Protein AF-A0A7M2X7A1-F1 (afdb_monomer_lite)

pLDDT: mean 92.45, std 6.77, range [55.44, 98.12]

Foldseek 3Di:
DDDDDDDDDPVVVVVLQVVQVVDPHPGSVRVVVVVVVVVVVVVVVVVVVVVVVVVVVVVDDDDDDPVVVVVVVVVVVVVVVD

Radius of gyration: 24.63 Å; chains: 1; bounding box: 38×33×61 Å

Secondary structure (DSSP, 8-state):
---------HHHHHHHHHHHHTTT-SSHHHHHHHHHHHHHHHHHHHHHHHHHHHHHHHT----S-HHHHHHHHHHHHHHHH-

Sequence (82 aa):
MTDLSFSIPDSMLQWLERRASAGDYVDVGDFLRDLVRKEQERSHRLEWLREQIAEGAASGIVEGEPEDLIEEIIAARRARHG

Structure (mmCIF, N/CA/C/O backbone):
data_AF-A0A7M2X7A1-F1
#
_entry.id   AF-A0A7M2X7A1-F1
#
loop_
_atom_site.group_PDB
_atom_site.id
_atom_site.type_symbol
_atom_site.label_atom_id
_atom_site.label_alt_id
_atom_site.label_comp_id
_atom_site.label_asym_id
_atom_site.label_entity_id
_atom_site.label_seq_id
_atom_site.pdbx_PDB_ins_code
_atom_site.Cartn_x
_atom_site.Cartn_y
_atom_site.Cartn_z
_atom_site.occupancy
_atom_site.B_iso_or_equiv
_atom_site.auth_seq_id
_atom_site.auth_comp_id
_atom_site.auth_asym_id
_atom_site.auth_atom_id
_atom_site.pdbx_PDB_model_num
ATOM 1 N N . MET A 1 1 ? 1.048 -13.492 20.270 1.00 62.34 1 MET A N 1
ATOM 2 C CA . MET A 1 1 ? 0.542 -12.148 19.922 1.00 62.34 1 MET A CA 1
ATOM 3 C C . MET A 1 1 ? 1.073 -11.191 20.971 1.00 62.34 1 MET A C 1
ATOM 5 O O . MET A 1 1 ? 1.238 -11.630 22.103 1.00 62.34 1 MET A O 1
ATOM 9 N N . THR A 1 2 ? 1.407 -9.963 20.590 1.00 78.31 2 THR A N 1
ATOM 10 C CA . THR A 1 2 ? 1.951 -8.946 21.500 1.00 78.31 2 THR A CA 1
ATOM 11 C C . THR A 1 2 ? 0.896 -7.863 21.675 1.00 78.31 2 THR A C 1
ATOM 13 O O . THR A 1 2 ? 0.318 -7.434 20.676 1.00 78.31 2 THR A O 1
ATOM 16 N N . ASP A 1 3 ? 0.631 -7.442 22.908 1.00 84.31 3 ASP A N 1
ATOM 17 C CA . ASP A 1 3 ? -0.350 -6.394 23.193 1.00 84.31 3 ASP A CA 1
ATOM 18 C C . ASP A 1 3 ? 0.252 -5.002 22.969 1.00 84.31 3 ASP A C 1
ATOM 20 O O . ASP A 1 3 ? 1.365 -4.707 23.409 1.00 84.31 3 ASP A O 1
ATOM 24 N N . LEU A 1 4 ? -0.496 -4.140 22.278 1.00 85.31 4 LEU A N 1
ATOM 25 C CA . LEU A 1 4 ? -0.152 -2.741 22.040 1.00 85.31 4 LEU A CA 1
ATOM 26 C C . LEU A 1 4 ? -1.250 -1.861 22.644 1.00 85.31 4 LEU A C 1
ATOM 28 O O . LEU A 1 4 ? -2.407 -1.964 22.245 1.00 85.31 4 LEU A O 1
ATOM 32 N N . SER A 1 5 ? -0.883 -0.980 23.576 1.00 88.88 5 SER A N 1
ATOM 33 C CA . SER A 1 5 ? -1.800 -0.036 24.225 1.00 88.88 5 SER A CA 1
ATOM 34 C C . SER A 1 5 ? -1.318 1.395 24.020 1.00 88.88 5 SER A C 1
ATOM 36 O O . SER A 1 5 ? -0.160 1.709 24.294 1.00 88.88 5 SER A O 1
ATOM 38 N N . PHE A 1 6 ? -2.205 2.269 23.551 1.00 91.06 6 PHE A N 1
ATOM 39 C CA . PHE A 1 6 ? -1.942 3.688 23.324 1.00 91.06 6 PHE A CA 1
ATOM 40 C C . PHE A 1 6 ? -3.235 4.493 23.490 1.00 91.06 6 PHE A C 1
ATOM 42 O O . PHE A 1 6 ? -4.331 3.959 23.337 1.00 91.06 6 PHE A O 1
ATOM 49 N N . SER A 1 7 ? -3.104 5.778 23.822 1.00 94.56 7 SER A N 1
ATOM 50 C CA . SER A 1 7 ? -4.253 6.679 23.942 1.00 94.56 7 SER A CA 1
ATOM 51 C C . SER A 1 7 ? -4.597 7.287 22.584 1.00 94.56 7 SER A C 1
ATOM 53 O O . SER A 1 7 ? -3.704 7.690 21.836 1.00 94.56 7 SER A O 1
ATOM 55 N N . ILE A 1 8 ? -5.890 7.371 22.285 1.00 93.44 8 ILE A N 1
ATOM 56 C CA . ILE A 1 8 ? -6.438 8.023 21.095 1.00 93.44 8 ILE A CA 1
ATOM 57 C C . ILE A 1 8 ? -7.589 8.945 21.496 1.00 93.44 8 ILE A C 1
ATOM 59 O O . ILE A 1 8 ? -8.221 8.711 22.524 1.00 93.44 8 ILE A O 1
ATOM 63 N N . PRO A 1 9 ? -7.901 9.975 20.695 1.00 97.44 9 PRO A N 1
ATOM 64 C CA . PRO A 1 9 ? -9.092 10.784 20.920 1.00 97.44 9 PRO A CA 1
ATOM 65 C C . PRO A 1 9 ? -10.371 9.941 20.829 1.00 97.44 9 PRO A C 1
ATOM 67 O O . PRO A 1 9 ? -10.495 9.103 19.932 1.00 97.44 9 PRO A O 1
ATOM 70 N N . ASP A 1 10 ? -11.365 10.237 21.667 1.00 96.38 10 ASP A N 1
ATOM 71 C CA . ASP A 1 10 ? -12.663 9.542 21.663 1.00 96.38 10 ASP A CA 1
ATOM 72 C C . ASP A 1 10 ? -13.342 9.566 20.286 1.00 96.38 10 ASP A C 1
ATOM 74 O O . ASP A 1 10 ? -13.972 8.595 19.867 1.00 96.38 10 ASP A O 1
ATOM 78 N N . SER A 1 11 ? -13.177 10.661 19.537 1.00 97.12 11 SER A N 1
ATOM 79 C CA . SER A 1 11 ? -13.706 10.795 18.176 1.00 97.12 11 SER A CA 1
ATOM 80 C C . SER A 1 11 ? -13.119 9.763 17.209 1.00 97.12 11 SER A C 1
ATOM 82 O O . SER A 1 11 ? -13.821 9.276 16.319 1.00 97.12 11 SER A O 1
ATOM 84 N N . MET A 1 12 ? -11.847 9.408 17.393 1.00 95.75 12 MET A N 1
ATOM 85 C CA . MET A 1 12 ? -11.171 8.386 16.604 1.00 95.75 12 MET A CA 1
ATOM 86 C C . MET A 1 12 ? -11.663 6.995 16.994 1.00 95.75 12 MET A C 1
ATOM 88 O O . MET A 1 12 ? -11.963 6.202 16.103 1.00 95.75 12 MET A O 1
ATOM 92 N N . LEU A 1 13 ? -11.817 6.719 18.294 1.00 94.25 13 LEU A N 1
ATOM 93 C CA . LEU A 1 13 ? -12.364 5.447 18.772 1.00 94.25 13 LEU A CA 1
ATOM 94 C C . LEU A 1 13 ? -13.770 5.200 18.206 1.00 94.25 13 LEU A C 1
ATOM 96 O O . LEU A 1 13 ? -14.001 4.173 17.575 1.00 94.25 13 LEU A O 1
ATOM 100 N N . GLN A 1 14 ? -14.669 6.182 18.304 1.00 95.75 14 GLN A N 1
ATOM 101 C CA . GLN A 1 14 ? -16.029 6.081 17.755 1.00 95.75 14 GLN A CA 1
ATOM 102 C C . GLN A 1 14 ? -16.044 5.860 16.235 1.00 95.75 14 GLN A C 1
ATOM 104 O O . GLN A 1 14 ? -16.939 5.219 15.679 1.00 95.75 14 GLN A O 1
ATOM 109 N N . TRP A 1 15 ? -15.083 6.436 15.511 1.0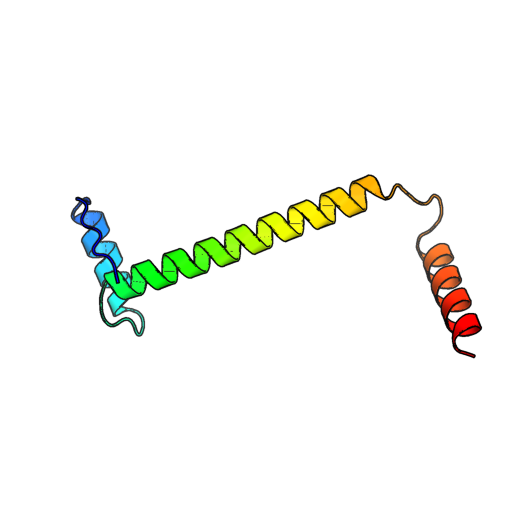0 95.25 15 TRP A N 1
ATOM 110 C CA . TRP A 1 15 ? -14.944 6.182 14.081 1.00 95.25 15 TRP A CA 1
ATOM 111 C C . TRP A 1 15 ? -14.475 4.747 13.803 1.00 95.25 15 TRP A C 1
ATOM 113 O O . TRP A 1 15 ? -15.058 4.087 12.941 1.00 95.25 15 TRP A O 1
ATOM 123 N N . LEU A 1 16 ? -13.490 4.249 14.558 1.00 94.94 16 LEU A N 1
ATOM 124 C CA . LEU A 1 16 ? -12.985 2.879 14.448 1.00 94.94 16 LEU A CA 1
ATOM 125 C C . LEU A 1 16 ? -14.069 1.842 14.768 1.00 94.94 16 LEU A C 1
ATOM 127 O O . LEU A 1 16 ? -14.254 0.909 13.995 1.00 94.94 16 LEU A O 1
ATOM 131 N N . GLU A 1 17 ? -14.834 2.031 15.843 1.00 94.31 17 GLU A N 1
ATOM 132 C CA . GLU A 1 17 ? -15.937 1.142 16.237 1.00 94.31 17 GLU A CA 1
ATOM 133 C C . GLU A 1 17 ? -17.040 1.078 15.174 1.00 94.31 17 GLU A C 1
ATOM 135 O O . GLU A 1 17 ? -17.521 -0.002 14.819 1.00 94.31 17 GLU A O 1
ATOM 140 N N . ARG A 1 18 ? -17.414 2.226 14.592 1.00 94.88 18 ARG A N 1
ATOM 141 C CA . AR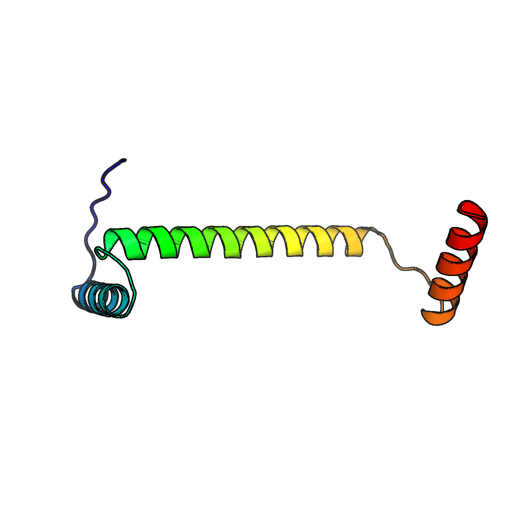G A 1 18 ? -18.368 2.265 13.470 1.00 94.88 18 ARG A CA 1
ATOM 142 C C . ARG A 1 18 ? -17.834 1.547 12.239 1.00 94.88 18 ARG A C 1
ATOM 144 O O . ARG A 1 18 ? -18.598 0.924 11.512 1.00 94.88 18 ARG A O 1
ATOM 151 N N . ARG A 1 19 ? -16.531 1.646 11.975 1.00 93.81 19 ARG A N 1
ATOM 152 C CA . ARG A 1 19 ? -15.919 0.994 10.817 1.00 93.81 19 ARG A CA 1
ATOM 153 C C . ARG A 1 19 ? -15.796 -0.515 11.012 1.00 93.81 19 ARG A C 1
ATOM 155 O O . ARG A 1 19 ? -16.064 -1.245 10.064 1.00 93.81 19 ARG A O 1
ATOM 162 N N . ALA A 1 20 ? -15.446 -0.954 12.220 1.00 94.25 20 ALA A N 1
ATOM 163 C CA . ALA A 1 20 ? -15.394 -2.361 12.595 1.00 94.25 20 ALA A CA 1
ATOM 164 C C . ALA A 1 20 ? -16.786 -3.006 12.520 1.00 94.25 20 ALA A C 1
ATOM 166 O O . ALA A 1 20 ? -16.933 -4.036 11.877 1.00 94.25 20 ALA A O 1
ATOM 167 N N . SER A 1 21 ? -17.817 -2.353 13.070 1.00 92.25 21 SER A N 1
ATOM 168 C CA . SER A 1 21 ? -19.198 -2.869 13.056 1.00 92.25 21 SER A CA 1
ATOM 169 C C . SER A 1 21 ? -19.880 -2.841 11.684 1.00 92.25 21 SER A C 1
ATOM 171 O O . SER A 1 21 ? -20.826 -3.588 11.456 1.00 92.25 21 SER A O 1
ATOM 173 N N . ALA A 1 22 ? -19.419 -1.994 10.758 1.00 90.56 22 ALA A N 1
ATOM 174 C CA . ALA A 1 22 ? -19.899 -1.986 9.376 1.00 90.56 22 ALA A CA 1
ATOM 175 C C . ALA A 1 22 ? -19.323 -3.130 8.517 1.00 90.56 22 ALA A C 1
ATOM 177 O O . ALA A 1 22 ? -19.758 -3.299 7.378 1.00 90.56 22 ALA A O 1
ATOM 178 N N . GLY A 1 23 ? -18.325 -3.863 9.015 1.00 85.12 23 GLY A N 1
ATOM 179 C CA . GLY A 1 23 ? -17.733 -5.020 8.345 1.00 85.12 23 GLY A CA 1
ATOM 180 C C . GLY A 1 23 ? -17.822 -6.281 9.200 1.00 85.12 23 GLY A C 1
ATOM 181 O O . GLY A 1 23 ? -18.351 -6.262 10.306 1.00 85.12 23 GLY A O 1
ATOM 182 N N . ASP A 1 24 ? -17.250 -7.373 8.701 1.00 89.56 24 ASP A N 1
ATOM 183 C CA . ASP A 1 24 ? -17.247 -8.674 9.383 1.00 89.56 24 ASP A CA 1
ATOM 184 C C . ASP A 1 24 ? -16.115 -8.795 10.428 1.00 89.56 24 ASP A C 1
ATOM 186 O O . ASP A 1 24 ? -15.486 -9.846 10.556 1.00 89.56 24 ASP A O 1
ATOM 190 N N . TYR A 1 25 ? -15.805 -7.713 11.152 1.00 93.69 25 TYR A N 1
ATOM 191 C CA . TYR A 1 25 ? -14.720 -7.696 12.142 1.00 93.69 25 TYR A CA 1
ATOM 192 C C . TYR A 1 25 ? -15.237 -8.018 13.545 1.00 93.69 25 TYR A C 1
ATOM 194 O O . TYR A 1 25 ? -16.292 -7.541 13.960 1.00 93.69 25 TYR A O 1
ATOM 202 N N . VAL A 1 26 ? -14.455 -8.794 14.302 1.00 90.50 26 VAL A N 1
ATOM 203 C CA . VAL A 1 26 ? -14.804 -9.197 15.679 1.00 90.50 26 VAL A CA 1
ATOM 204 C C . VAL A 1 26 ? -14.678 -8.028 16.660 1.00 90.50 26 VAL A C 1
ATOM 206 O O . VAL A 1 26 ? -15.480 -7.899 17.582 1.00 90.50 26 VAL A O 1
ATOM 209 N N . ASP A 1 27 ? -13.677 -7.170 16.461 1.00 91.94 27 ASP A N 1
ATOM 210 C CA . ASP A 1 27 ? -13.428 -5.985 17.274 1.00 91.94 27 ASP A CA 1
ATOM 211 C C . ASP A 1 27 ? -12.604 -4.934 16.502 1.00 91.94 27 ASP A C 1
ATOM 213 O O . ASP A 1 27 ? -12.215 -5.115 15.342 1.00 91.94 27 ASP A O 1
ATOM 217 N N . VAL A 1 28 ? -12.332 -3.803 17.159 1.00 93.06 28 VAL A N 1
ATOM 218 C CA . VAL A 1 28 ? -11.485 -2.731 16.614 1.00 93.06 28 VAL A CA 1
ATOM 219 C C . VAL A 1 28 ? -10.053 -3.213 16.358 1.00 93.06 28 VAL A C 1
ATOM 221 O O . VAL A 1 28 ? -9.433 -2.780 15.389 1.00 93.06 28 VAL A O 1
ATOM 224 N N . GLY A 1 29 ? -9.519 -4.108 17.190 1.00 92.19 29 GLY A N 1
ATOM 225 C CA . GLY A 1 29 ? -8.169 -4.646 17.025 1.00 92.19 29 GLY A CA 1
ATOM 226 C C . GLY A 1 29 ? -8.032 -5.466 15.744 1.00 92.19 29 GLY A C 1
ATOM 227 O O . GLY A 1 29 ? -7.029 -5.356 15.040 1.00 92.19 29 GLY A O 1
ATOM 228 N N . ASP A 1 30 ? -9.056 -6.240 15.404 1.00 92.38 30 ASP A N 1
ATOM 229 C CA . ASP A 1 30 ? -9.118 -7.017 14.177 1.00 92.38 30 ASP A CA 1
ATOM 230 C C . ASP A 1 30 ? -9.195 -6.126 12.940 1.00 92.38 30 ASP A C 1
ATOM 232 O O . ASP A 1 30 ? -8.404 -6.286 12.006 1.00 92.38 30 ASP A O 1
ATOM 236 N N . PHE A 1 31 ? -10.046 -5.100 12.994 1.00 93.88 31 PHE A N 1
ATOM 237 C CA . PHE A 1 31 ? -10.102 -4.075 11.958 1.00 93.88 31 PHE A CA 1
ATOM 238 C C . PHE A 1 31 ? -8.749 -3.363 11.771 1.00 93.88 31 PHE A C 1
ATOM 240 O O . PHE A 1 31 ? -8.292 -3.173 10.642 1.00 93.88 31 PHE A O 1
ATOM 247 N N . LEU A 1 32 ? -8.067 -2.997 12.861 1.00 93.25 32 LEU A N 1
ATOM 248 C CA . LEU A 1 32 ? -6.754 -2.350 12.800 1.00 93.25 32 LEU A CA 1
ATOM 249 C C . LEU A 1 32 ? -5.680 -3.271 12.203 1.00 93.25 32 LEU A C 1
ATOM 251 O O . LEU A 1 32 ? -4.861 -2.807 11.408 1.00 93.25 32 LEU A O 1
ATOM 255 N N . ARG A 1 33 ? -5.683 -4.570 12.533 1.00 92.69 33 ARG A N 1
ATOM 256 C CA . ARG A 1 33 ? -4.754 -5.546 11.934 1.00 92.69 33 ARG A CA 1
ATOM 257 C C . ARG A 1 33 ? -4.945 -5.656 10.427 1.00 92.69 33 ARG A C 1
ATOM 259 O O . ARG A 1 33 ? -3.959 -5.690 9.690 1.00 92.69 33 ARG A O 1
ATOM 266 N N . ASP A 1 34 ? -6.191 -5.700 9.973 1.00 94.19 34 ASP A N 1
ATOM 267 C CA . ASP A 1 34 ? -6.498 -5.725 8.546 1.00 94.19 34 ASP A CA 1
ATOM 268 C C . ASP A 1 34 ? -6.092 -4.415 7.851 1.00 94.19 34 ASP A C 1
ATOM 270 O O . ASP A 1 34 ? -5.459 -4.440 6.794 1.00 94.19 34 ASP A O 1
ATOM 274 N N . LEU A 1 35 ? -6.345 -3.264 8.479 1.00 94.44 35 LEU A N 1
ATOM 275 C CA . LEU A 1 35 ? -5.920 -1.966 7.955 1.00 94.44 35 LEU A CA 1
ATOM 276 C C . LEU A 1 35 ? -4.395 -1.892 7.777 1.00 94.44 35 LEU A C 1
ATOM 278 O O . LEU A 1 35 ? -3.915 -1.454 6.732 1.00 94.44 35 LEU A O 1
ATOM 282 N N . VAL A 1 36 ? -3.631 -2.374 8.761 1.00 94.88 36 VAL A N 1
ATOM 283 C CA . VAL A 1 36 ? -2.163 -2.445 8.691 1.00 94.88 36 VAL A CA 1
ATOM 284 C C . VAL A 1 36 ? -1.696 -3.407 7.596 1.00 94.88 36 VAL A C 1
ATOM 286 O O . VAL A 1 36 ? -0.712 -3.126 6.913 1.00 94.88 36 VAL A O 1
ATOM 289 N N . ARG A 1 37 ? -2.389 -4.533 7.382 1.00 95.75 37 ARG A N 1
ATOM 290 C CA . ARG A 1 37 ? -2.077 -5.458 6.280 1.00 95.75 37 ARG A CA 1
ATOM 291 C C . ARG A 1 37 ? -2.290 -4.795 4.921 1.00 95.75 37 ARG A C 1
ATOM 293 O O . ARG A 1 37 ? -1.387 -4.818 4.090 1.00 95.75 37 ARG A O 1
ATOM 300 N N . LYS A 1 38 ? -3.435 -4.140 4.726 1.00 96.00 38 LYS A N 1
ATOM 301 C CA . LYS A 1 38 ? -3.750 -3.403 3.493 1.00 96.00 38 LYS A CA 1
ATOM 302 C C . LYS A 1 38 ? -2.740 -2.296 3.214 1.00 96.00 38 LYS A C 1
ATOM 304 O O . LYS A 1 38 ? -2.352 -2.097 2.065 1.00 96.00 38 LYS A O 1
ATOM 309 N N . GLU A 1 39 ? -2.290 -1.599 4.253 1.00 97.12 39 GLU A N 1
ATOM 310 C CA . GLU A 1 39 ? -1.281 -0.551 4.111 1.00 97.12 39 GLU A CA 1
ATOM 311 C C . GLU A 1 39 ? 0.096 -1.113 3.730 1.00 97.12 39 GLU A C 1
ATOM 313 O O . GLU A 1 39 ? 0.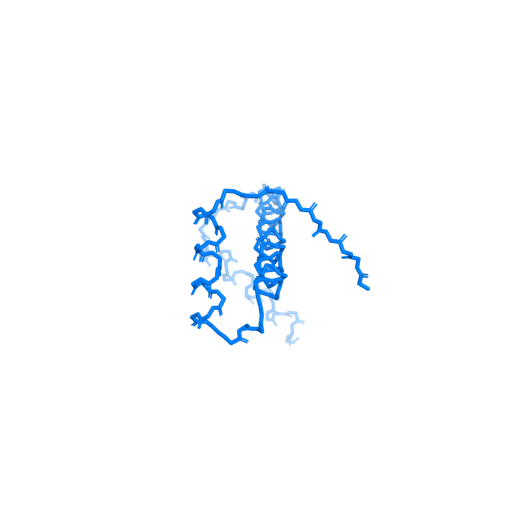761 -0.556 2.853 1.00 97.12 39 GLU A O 1
ATOM 318 N N . GLN A 1 40 ? 0.500 -2.248 4.307 1.00 96.94 40 GLN A N 1
ATOM 319 C CA . GLN A 1 40 ? 1.723 -2.947 3.899 1.00 96.94 40 GLN A CA 1
ATOM 320 C C . GLN A 1 40 ? 1.648 -3.411 2.441 1.00 96.94 40 GLN A C 1
ATOM 322 O O . GLN A 1 40 ? 2.567 -3.157 1.668 1.00 96.94 40 GLN A O 1
ATOM 327 N N . GLU A 1 41 ? 0.535 -4.017 2.025 1.00 97.38 41 GLU A N 1
ATOM 328 C CA . GLU A 1 41 ? 0.332 -4.448 0.636 1.00 97.38 41 GLU A CA 1
ATOM 329 C C . GLU A 1 41 ? 0.337 -3.274 -0.350 1.00 97.38 41 GLU A C 1
ATOM 331 O O . GLU A 1 41 ? 0.858 -3.380 -1.463 1.00 97.38 41 GLU A O 1
ATOM 336 N N . ARG A 1 42 ? -0.260 -2.140 0.035 1.00 96.81 42 ARG A N 1
ATOM 337 C CA . ARG A 1 42 ? -0.246 -0.911 -0.765 1.00 96.81 42 ARG A CA 1
ATOM 338 C C . ARG A 1 42 ? 1.173 -0.364 -0.901 1.00 96.81 42 ARG A C 1
ATOM 340 O O . ARG A 1 42 ? 1.567 0.008 -2.004 1.00 96.81 42 ARG A O 1
ATOM 347 N N . SER A 1 43 ? 1.922 -0.332 0.198 1.00 96.75 43 SER A N 1
ATOM 348 C CA . SER A 1 43 ? 3.300 0.167 0.227 1.00 96.75 43 SER A CA 1
ATOM 349 C C . SER A 1 43 ? 4.223 -0.712 -0.611 1.00 96.75 43 SER A C 1
ATOM 351 O O . SER A 1 43 ? 4.917 -0.198 -1.481 1.00 96.75 43 SER A O 1
ATOM 353 N N . HIS A 1 44 ? 4.124 -2.034 -0.461 1.00 96.81 44 HIS A N 1
ATOM 354 C CA . HIS A 1 44 ? 4.914 -2.988 -1.237 1.00 96.81 44 HIS A CA 1
ATOM 355 C C . HIS A 1 44 ? 4.623 -2.898 -2.742 1.00 96.81 44 HIS A C 1
ATOM 357 O O . HIS A 1 44 ? 5.544 -2.866 -3.554 1.00 96.81 44 HIS A O 1
ATOM 363 N N . ARG A 1 45 ? 3.348 -2.769 -3.144 1.00 96.62 45 ARG A N 1
ATOM 364 C CA . ARG A 1 45 ? 2.998 -2.550 -4.560 1.00 96.62 45 ARG A CA 1
ATOM 365 C C . ARG A 1 45 ? 3.574 -1.249 -5.114 1.00 96.62 45 ARG A C 1
ATOM 367 O O . ARG A 1 45 ? 3.958 -1.205 -6.279 1.00 96.62 45 ARG A O 1
ATOM 374 N N . LEU A 1 46 ? 3.607 -0.192 -4.305 1.00 97.38 46 LEU A N 1
ATOM 375 C CA . LEU A 1 46 ? 4.165 1.092 -4.716 1.00 97.38 46 LEU A CA 1
ATOM 376 C C . LEU A 1 46 ? 5.689 1.031 -4.855 1.00 97.38 46 LEU A C 1
ATOM 378 O O . LEU A 1 46 ? 6.228 1.610 -5.794 1.00 97.38 46 LEU A O 1
ATOM 382 N N . GLU A 1 47 ? 6.372 0.350 -3.937 1.00 97.56 47 GLU A N 1
ATOM 383 C CA . GLU A 1 47 ? 7.816 0.107 -4.013 1.00 97.56 47 GLU A CA 1
ATOM 384 C C . GLU A 1 47 ? 8.168 -0.703 -5.257 1.00 97.56 47 GLU A C 1
ATOM 386 O O . GLU A 1 47 ? 8.965 -0.235 -6.066 1.00 97.56 47 GLU A O 1
ATOM 391 N N . TRP A 1 48 ? 7.476 -1.820 -5.490 1.00 97.88 48 TRP A N 1
ATOM 392 C CA . TRP A 1 48 ? 7.646 -2.620 -6.702 1.00 97.88 48 TRP A CA 1
ATOM 393 C C . TRP A 1 48 ? 7.441 -1.788 -7.976 1.00 97.88 48 TRP A C 1
ATOM 395 O O . TRP A 1 48 ? 8.268 -1.815 -8.883 1.00 97.88 48 TRP A O 1
ATOM 405 N N . LEU A 1 49 ? 6.372 -0.983 -8.038 1.00 97.94 49 LEU A N 1
ATOM 406 C CA . LEU A 1 49 ? 6.114 -0.120 -9.193 1.00 97.94 49 LEU A CA 1
ATOM 407 C C . LEU A 1 49 ? 7.251 0.888 -9.419 1.00 97.94 49 LEU A C 1
ATOM 409 O O . LEU A 1 49 ? 7.650 1.124 -10.557 1.00 97.94 49 LEU A O 1
ATOM 413 N N . ARG A 1 50 ? 7.773 1.490 -8.345 1.00 97.75 50 ARG A N 1
ATOM 414 C CA . ARG A 1 50 ? 8.892 2.440 -8.426 1.00 97.75 50 ARG A CA 1
ATOM 415 C C . ARG A 1 50 ? 10.164 1.772 -8.930 1.00 97.75 50 ARG A C 1
ATOM 417 O O . ARG A 1 50 ? 10.846 2.369 -9.757 1.00 97.75 50 ARG A O 1
ATOM 424 N N . GLU A 1 51 ? 10.459 0.560 -8.472 1.00 98.06 51 GLU A N 1
ATOM 425 C CA . GLU A 1 51 ? 11.609 -0.213 -8.948 1.00 98.06 51 GLU A CA 1
ATOM 426 C C . GLU A 1 51 ? 11.497 -0.526 -10.440 1.00 98.06 51 GLU A C 1
ATOM 428 O O . GLU A 1 51 ? 12.439 -0.272 -11.182 1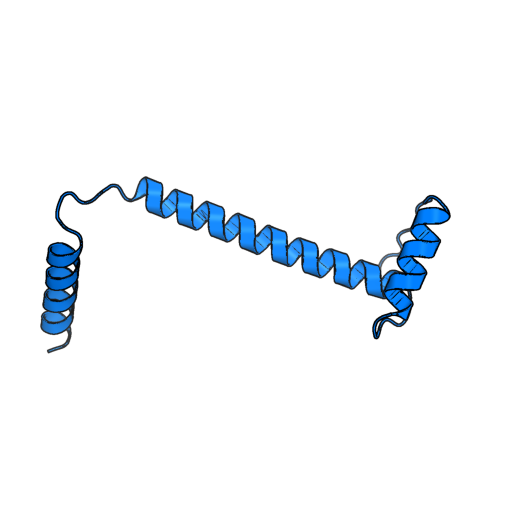.00 98.06 51 GLU A O 1
ATOM 433 N N . GLN A 1 52 ? 10.333 -0.983 -10.907 1.00 98.12 52 GLN A N 1
ATOM 434 C CA . GLN A 1 52 ? 10.121 -1.293 -12.325 1.00 98.12 52 GLN A CA 1
ATOM 435 C C . GLN A 1 52 ? 10.203 -0.053 -13.225 1.00 98.12 52 GLN A C 1
ATOM 437 O O . GLN A 1 52 ? 10.757 -0.112 -14.322 1.00 98.12 52 GLN A O 1
ATOM 442 N N . ILE A 1 53 ? 9.705 1.096 -12.758 1.00 97.44 53 ILE A N 1
ATOM 443 C CA . ILE A 1 53 ? 9.878 2.370 -13.470 1.00 97.44 53 ILE A CA 1
ATOM 444 C C . ILE A 1 53 ? 11.358 2.761 -13.521 1.00 97.44 53 ILE A C 1
ATOM 446 O O . ILE A 1 53 ? 11.828 3.207 -14.564 1.00 97.44 53 ILE A O 1
ATOM 450 N N . ALA A 1 54 ? 12.096 2.605 -12.419 1.00 97.81 54 ALA A N 1
ATOM 451 C CA . ALA A 1 54 ? 13.521 2.918 -12.381 1.00 97.81 54 ALA A CA 1
ATOM 452 C C . ALA A 1 54 ? 14.332 2.003 -13.314 1.00 97.81 54 ALA A C 1
ATOM 454 O O . ALA A 1 54 ? 15.201 2.491 -14.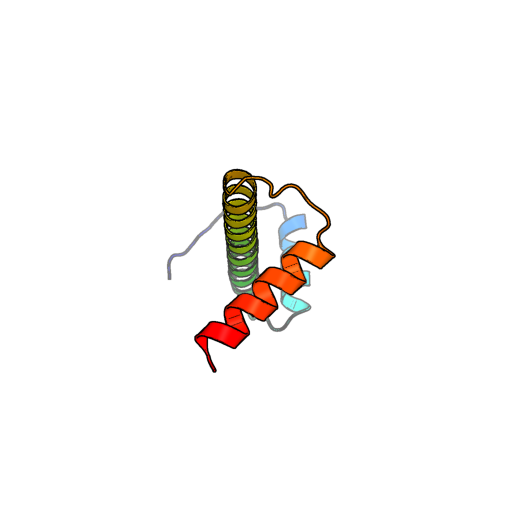033 1.00 97.81 54 ALA A O 1
ATOM 455 N N . GLU A 1 55 ? 14.012 0.708 -13.349 1.00 97.62 55 GLU A N 1
ATOM 456 C CA . GLU A 1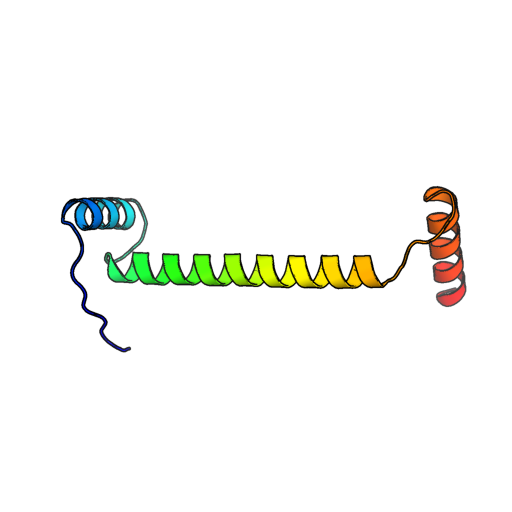 55 ? 14.605 -0.266 -14.268 1.00 97.62 55 GLU A CA 1
ATOM 457 C C . GLU A 1 55 ? 14.350 0.122 -15.732 1.00 97.62 55 GLU A C 1
ATOM 459 O O . GLU A 1 55 ? 15.298 0.235 -16.507 1.00 97.62 55 GLU A O 1
ATOM 464 N N . GLY A 1 56 ? 13.098 0.421 -16.096 1.00 95.06 56 GLY A N 1
ATOM 465 C CA . GLY A 1 56 ? 12.750 0.864 -17.450 1.00 95.06 56 GLY A CA 1
ATOM 466 C C . GLY A 1 56 ? 13.363 2.218 -17.828 1.00 95.06 56 GLY A C 1
ATOM 467 O O . GLY A 1 56 ? 13.774 2.427 -18.964 1.00 95.06 56 GLY A O 1
ATOM 468 N N . ALA A 1 57 ? 13.494 3.145 -16.877 1.00 94.94 57 ALA A N 1
ATOM 469 C CA . ALA A 1 57 ? 14.189 4.409 -17.119 1.00 94.94 57 ALA A CA 1
ATOM 470 C C . ALA A 1 57 ? 15.697 4.197 -17.349 1.00 94.94 57 ALA A C 1
ATOM 472 O O . ALA A 1 57 ? 16.307 4.904 -18.151 1.00 94.94 57 ALA A O 1
ATOM 473 N N . ALA A 1 58 ? 16.298 3.217 -16.669 1.00 96.62 58 ALA A N 1
ATOM 474 C CA . ALA A 1 58 ? 17.704 2.861 -16.823 1.00 96.62 58 ALA A CA 1
ATOM 475 C C . ALA A 1 58 ? 17.985 1.998 -18.066 1.00 96.62 58 ALA A C 1
ATOM 477 O O . ALA A 1 58 ? 19.130 1.960 -18.517 1.00 96.62 58 ALA A O 1
ATOM 478 N N . SER A 1 59 ? 16.975 1.336 -18.648 1.00 93.75 59 SER A N 1
ATOM 479 C CA . SER A 1 59 ? 17.149 0.474 -19.829 1.00 93.75 59 SER A CA 1
ATOM 480 C C . SER A 1 59 ? 17.448 1.235 -21.125 1.00 93.75 59 SER A C 1
ATOM 482 O O . SER A 1 59 ? 17.759 0.616 -22.140 1.00 93.75 59 SER A O 1
ATOM 484 N N . GLY A 1 60 ? 17.388 2.569 -21.092 1.00 91.12 60 GLY A N 1
ATOM 485 C CA . GLY A 1 60 ? 17.609 3.418 -22.255 1.00 91.12 60 GLY A CA 1
ATOM 486 C C . GLY A 1 60 ? 16.382 3.517 -23.160 1.00 91.12 60 GLY A C 1
ATOM 487 O O . GLY A 1 60 ? 15.345 2.902 -22.914 1.00 91.12 60 GLY A O 1
ATOM 488 N N . ILE A 1 61 ? 16.503 4.340 -24.199 1.00 90.56 61 ILE A N 1
ATOM 489 C CA . ILE A 1 61 ? 15.442 4.604 -25.173 1.00 90.56 61 ILE A CA 1
ATOM 490 C C . ILE A 1 61 ? 15.887 4.019 -26.508 1.00 90.56 61 ILE A C 1
ATOM 492 O O . ILE A 1 61 ? 17.020 4.239 -26.935 1.00 90.56 61 ILE A O 1
ATOM 496 N N . VAL A 1 62 ? 14.995 3.275 -27.156 1.00 90.00 62 VAL A N 1
ATOM 497 C CA . VAL A 1 62 ? 15.199 2.817 -28.531 1.00 90.00 62 VAL A CA 1
ATOM 498 C C . VAL A 1 62 ? 14.664 3.893 -29.468 1.00 90.00 62 VAL A C 1
ATOM 500 O O . VAL A 1 62 ? 13.527 4.335 -29.316 1.00 90.00 62 VAL A O 1
ATOM 503 N N . GLU A 1 63 ? 15.493 4.333 -30.410 1.00 88.88 63 GLU A N 1
ATOM 504 C CA . GLU A 1 63 ? 15.083 5.272 -31.454 1.00 88.88 63 GLU A CA 1
ATOM 505 C C . GLU A 1 63 ? 14.348 4.526 -32.577 1.00 88.88 63 GLU A C 1
ATOM 507 O O . GLU A 1 63 ? 14.809 3.476 -33.024 1.00 88.88 63 GLU A O 1
ATOM 512 N N . GLY A 1 64 ? 13.224 5.074 -33.042 1.00 88.50 64 GLY A N 1
ATOM 513 C CA . GLY A 1 64 ? 12.425 4.511 -34.134 1.00 88.50 64 GLY A CA 1
ATOM 514 C C . GLY A 1 64 ? 10.922 4.593 -33.876 1.00 88.50 64 GLY A C 1
ATOM 515 O O . GLY A 1 64 ? 10.490 4.994 -32.793 1.00 88.50 64 GLY A O 1
ATOM 516 N N . GLU A 1 65 ? 10.132 4.208 -34.879 1.00 92.50 65 GLU A N 1
ATOM 517 C CA . GLU A 1 65 ? 8.684 4.074 -34.724 1.00 92.50 65 GLU A CA 1
ATOM 518 C C . GLU A 1 65 ? 8.363 2.791 -33.930 1.00 92.50 65 GLU A C 1
ATOM 520 O O . GLU A 1 65 ? 8.933 1.728 -34.213 1.00 92.50 65 GLU A O 1
ATOM 525 N N . PRO A 1 66 ? 7.476 2.854 -32.919 1.00 91.25 66 PRO A N 1
ATOM 526 C CA . PRO A 1 66 ? 7.145 1.703 -32.081 1.00 91.25 66 PRO A CA 1
ATOM 527 C C . PRO A 1 66 ? 6.660 0.483 -32.871 1.00 91.25 66 PRO A C 1
ATOM 529 O O . PRO A 1 66 ? 6.953 -0.650 -32.488 1.00 91.25 66 PRO A O 1
ATOM 532 N N . GLU A 1 67 ? 5.917 0.701 -33.957 1.00 94.38 67 GLU A N 1
ATOM 533 C CA . GLU A 1 67 ? 5.349 -0.354 -34.794 1.00 94.38 67 GLU A CA 1
ATOM 534 C C . GLU A 1 67 ? 6.443 -1.207 -35.446 1.00 94.38 67 GLU A C 1
ATOM 536 O O . GLU A 1 67 ? 6.391 -2.437 -35.350 1.00 94.38 67 GLU A O 1
ATOM 541 N N . ASP A 1 68 ? 7.469 -0.568 -36.016 1.00 94.44 68 ASP A N 1
ATOM 542 C CA . ASP A 1 68 ? 8.584 -1.249 -36.684 1.00 94.44 68 ASP A CA 1
ATOM 543 C C . ASP A 1 68 ? 9.372 -2.117 -35.691 1.00 94.44 68 ASP A C 1
ATOM 545 O O . ASP A 1 68 ? 9.681 -3.284 -35.954 1.00 94.44 68 ASP A O 1
ATOM 549 N N . LEU A 1 69 ? 9.633 -1.573 -34.497 1.00 91.62 69 LEU A N 1
ATOM 550 C CA . LEU A 1 69 ? 10.338 -2.285 -33.434 1.00 91.62 69 LEU A CA 1
ATOM 551 C C . LEU A 1 69 ? 9.545 -3.507 -32.941 1.00 91.62 69 LEU A C 1
ATOM 553 O O . LEU A 1 69 ? 10.112 -4.577 -32.702 1.00 91.62 69 LEU A O 1
ATOM 557 N N . ILE A 1 70 ? 8.225 -3.373 -32.784 1.00 92.94 70 ILE A N 1
ATOM 558 C CA . ILE A 1 70 ? 7.357 -4.481 -32.364 1.00 92.94 70 ILE A CA 1
ATOM 559 C C . ILE A 1 70 ? 7.346 -5.588 -33.425 1.00 92.94 70 ILE A C 1
ATOM 561 O O . ILE A 1 70 ? 7.450 -6.769 -33.071 1.00 92.94 70 ILE A O 1
ATOM 565 N N . GLU A 1 71 ? 7.244 -5.236 -34.709 1.00 95.00 71 GLU A N 1
ATOM 566 C CA . GLU A 1 71 ? 7.299 -6.208 -35.804 1.00 95.00 71 GLU A CA 1
ATOM 567 C C . GLU A 1 71 ? 8.627 -6.973 -35.819 1.00 95.00 71 GLU A C 1
ATOM 569 O O . GLU A 1 71 ? 8.619 -8.209 -35.899 1.00 95.00 71 GLU A O 1
ATOM 574 N N . GLU A 1 72 ? 9.753 -6.274 -35.645 1.00 93.00 72 GLU A N 1
ATOM 575 C CA . GLU A 1 72 ? 11.081 -6.884 -35.552 1.00 93.00 72 GLU A CA 1
ATOM 576 C C . GLU A 1 72 ? 11.165 -7.880 -34.383 1.00 93.00 72 GLU A C 1
ATOM 578 O O . GLU A 1 72 ? 11.570 -9.036 -34.565 1.00 93.00 72 GLU A O 1
ATOM 583 N N . ILE A 1 73 ? 10.715 -7.481 -33.187 1.00 92.62 73 ILE A N 1
ATOM 584 C CA . ILE A 1 73 ? 10.721 -8.338 -31.991 1.00 92.62 73 ILE A CA 1
ATOM 585 C C . ILE A 1 73 ? 9.887 -9.607 -32.221 1.00 92.62 73 ILE A C 1
ATOM 587 O O . ILE A 1 73 ? 10.310 -10.716 -31.858 1.00 92.62 73 ILE A O 1
ATOM 591 N N . ILE A 1 74 ? 8.703 -9.472 -32.825 1.00 94.06 74 ILE A N 1
ATOM 592 C CA . ILE A 1 74 ? 7.810 -10.599 -33.119 1.00 94.06 74 ILE A CA 1
ATOM 593 C C . ILE A 1 74 ? 8.448 -11.537 -34.149 1.00 94.06 74 ILE A C 1
ATOM 595 O O . ILE A 1 74 ? 8.444 -12.758 -33.945 1.00 94.06 74 ILE A O 1
ATOM 599 N N . ALA A 1 75 ? 9.012 -10.996 -35.231 1.00 94.31 75 ALA A N 1
ATOM 600 C CA . ALA A 1 75 ? 9.687 -11.774 -36.265 1.00 94.31 75 ALA A CA 1
ATOM 601 C C . ALA A 1 75 ? 10.875 -12.558 -35.685 1.00 94.31 75 ALA A C 1
ATOM 603 O O . ALA A 1 75 ? 10.969 -13.776 -35.873 1.00 94.31 75 ALA A O 1
ATOM 604 N N . ALA A 1 76 ? 11.714 -11.899 -34.881 1.00 92.62 76 ALA A N 1
ATOM 605 C CA . ALA A 1 76 ? 12.853 -12.519 -34.212 1.00 92.62 76 ALA A CA 1
ATOM 606 C C . ALA A 1 76 ? 12.426 -13.641 -33.251 1.00 92.62 76 ALA A C 1
ATOM 608 O O . ALA A 1 76 ? 13.095 -14.671 -33.148 1.00 92.62 76 ALA A O 1
ATOM 609 N N . ARG A 1 77 ? 11.296 -13.482 -32.547 1.00 92.31 77 ARG A N 1
ATOM 610 C CA . ARG A 1 77 ? 10.764 -14.527 -31.659 1.00 92.31 77 ARG A CA 1
ATOM 611 C C . ARG A 1 77 ? 10.240 -15.735 -32.432 1.00 92.31 77 ARG A C 1
ATOM 613 O O . ARG A 1 77 ? 10.482 -16.859 -31.998 1.00 92.31 77 ARG A O 1
ATOM 620 N N . ARG A 1 78 ? 9.560 -15.528 -33.563 1.00 91.12 78 ARG A N 1
ATOM 621 C CA . ARG A 1 78 ? 9.064 -16.621 -34.421 1.00 91.12 78 ARG A CA 1
ATOM 622 C C . ARG A 1 78 ? 10.209 -17.448 -35.003 1.00 91.12 78 ARG A C 1
ATOM 624 O O . ARG A 1 78 ? 10.131 -18.666 -34.962 1.00 91.12 78 ARG A O 1
ATOM 631 N N . ALA A 1 79 ? 11.290 -16.806 -35.444 1.00 89.44 79 ALA A N 1
ATOM 632 C CA . ALA A 1 79 ? 12.465 -17.493 -35.986 1.00 89.44 79 ALA A CA 1
ATOM 633 C C . ALA A 1 79 ? 13.220 -18.358 -34.954 1.00 89.44 79 ALA A C 1
ATOM 635 O O . ALA A 1 79 ? 13.881 -19.316 -35.332 1.00 89.44 79 ALA A O 1
ATOM 636 N N . ARG A 1 80 ? 13.127 -18.041 -33.653 1.00 86.25 80 ARG A N 1
ATOM 637 C CA . ARG A 1 80 ? 13.738 -18.841 -32.569 1.00 86.25 80 ARG A CA 1
ATOM 638 C C . ARG A 1 80 ? 12.901 -20.042 -32.124 1.00 86.25 80 ARG A C 1
ATOM 640 O O . ARG A 1 80 ? 13.425 -20.920 -31.447 1.00 86.25 80 ARG A O 1
ATOM 647 N N . HIS A 1 81 ? 11.605 -20.037 -32.427 1.00 73.62 81 HIS A N 1
ATOM 648 C CA . HIS A 1 81 ? 10.658 -21.081 -32.025 1.00 73.62 81 HIS A CA 1
ATOM 649 C C . HIS A 1 81 ? 10.104 -21.886 -33.213 1.00 73.62 81 HIS A C 1
ATOM 651 O O . HIS A 1 81 ? 9.220 -22.717 -33.004 1.00 73.62 81 HIS A O 1
ATOM 657 N N . GLY A 1 82 ? 10.585 -21.614 -34.429 1.00 55.44 82 GLY A N 1
ATOM 658 C CA . GLY A 1 82 ? 10.298 -22.369 -35.650 1.00 55.44 82 GLY A CA 1
ATOM 659 C C . GLY A 1 82 ? 11.382 -23.383 -35.977 1.00 55.44 82 GLY A C 1
ATOM 660 O O . GLY A 1 82 ? 12.511 -23.228 -35.460 1.00 55.44 82 GLY A O 1
#